Protein AF-A0AA38CEC5-F1 (afdb_monomer_lite)

Structure (mmCIF, N/CA/C/O backbone):
data_AF-A0AA38CEC5-F1
#
_entry.id   AF-A0AA38CEC5-F1
#
loop_
_atom_site.group_PDB
_atom_site.id
_atom_site.type_symbol
_atom_site.label_atom_id
_atom_site.label_alt_id
_atom_site.label_comp_id
_atom_site.label_asym_id
_atom_site.label_entity_id
_atom_site.label_seq_id
_atom_site.pdbx_PDB_ins_code
_atom_site.Cartn_x
_atom_site.Cartn_y
_atom_site.Cartn_z
_atom_site.occupancy
_atom_site.B_iso_or_equiv
_atom_site.auth_seq_id
_atom_site.auth_comp_id
_atom_site.auth_asym_id
_atom_site.auth_atom_id
_atom_site.pdbx_PDB_model_num
ATOM 1 N N . MET A 1 1 ? -9.043 10.518 5.855 1.00 79.19 1 MET A N 1
ATOM 2 C CA . MET A 1 1 ? -7.621 10.372 5.476 1.00 79.19 1 MET A CA 1
ATOM 3 C C . MET A 1 1 ? -6.834 10.606 6.743 1.00 79.19 1 MET A C 1
ATOM 5 O O . MET A 1 1 ? -7.098 11.610 7.385 1.00 79.19 1 MET A O 1
ATOM 9 N N . TYR A 1 2 ? -5.972 9.669 7.119 1.00 93.94 2 TYR A N 1
ATOM 10 C CA . TYR A 1 2 ? -5.159 9.765 8.330 1.00 93.94 2 TYR A CA 1
ATOM 11 C C . TYR A 1 2 ? -3.920 10.612 8.050 1.00 93.94 2 TYR A C 1
ATOM 13 O O . TYR A 1 2 ? -3.300 10.442 6.995 1.00 93.94 2 TYR A O 1
ATOM 21 N N . ALA A 1 3 ? -3.591 11.534 8.951 1.00 95.56 3 ALA A N 1
ATOM 22 C CA . ALA A 1 3 ? -2.405 12.380 8.836 1.00 95.56 3 ALA A CA 1
ATOM 23 C C . ALA A 1 3 ? -1.192 11.756 9.538 1.00 95.56 3 ALA A C 1
ATOM 25 O O . ALA A 1 3 ? -0.053 12.025 9.152 1.00 95.56 3 ALA A O 1
ATOM 26 N N . THR A 1 4 ? -1.433 10.899 10.533 1.00 97.38 4 THR A N 1
ATOM 27 C CA . THR A 1 4 ? -0.392 10.213 11.301 1.00 97.38 4 THR A CA 1
ATOM 28 C C . THR A 1 4 ? -0.690 8.723 11.465 1.00 97.38 4 THR A C 1
ATOM 30 O O . THR A 1 4 ? -1.801 8.248 11.208 1.00 97.38 4 THR A O 1
ATOM 33 N N . MET A 1 5 ? 0.321 7.962 11.887 1.00 96.31 5 MET A N 1
ATOM 34 C CA . MET A 1 5 ? 0.153 6.535 12.171 1.00 96.31 5 MET A CA 1
ATOM 35 C C . MET A 1 5 ? -0.630 6.298 13.464 1.00 96.31 5 MET A C 1
ATOM 37 O O . MET A 1 5 ? -1.316 5.284 13.584 1.00 96.31 5 MET A O 1
ATOM 41 N N . GLU A 1 6 ? -0.562 7.231 14.409 1.00 98.00 6 GLU A N 1
ATOM 42 C CA . GLU A 1 6 ? -1.252 7.169 15.694 1.00 98.00 6 GLU A CA 1
ATOM 43 C C . GLU A 1 6 ? -2.773 7.258 15.512 1.00 98.00 6 GLU A C 1
ATOM 45 O O . GLU A 1 6 ? -3.504 6.470 16.111 1.00 98.00 6 GLU A O 1
ATOM 50 N N . GLU A 1 7 ? -3.255 8.150 14.638 1.00 97.81 7 GLU A N 1
ATOM 51 C CA . GLU A 1 7 ? -4.685 8.263 14.313 1.00 97.81 7 GLU A CA 1
ATOM 52 C C . GLU A 1 7 ? -5.214 6.968 13.680 1.00 97.81 7 GLU A C 1
ATOM 54 O O . GLU A 1 7 ? -6.241 6.435 14.096 1.00 97.81 7 GLU A O 1
ATOM 59 N N . LEU A 1 8 ? -4.472 6.422 12.709 1.00 96.88 8 LEU A N 1
ATOM 60 C CA . LEU A 1 8 ? -4.844 5.177 12.035 1.00 96.88 8 LEU A CA 1
ATOM 61 C C . LEU A 1 8 ? -4.865 3.989 13.003 1.00 96.88 8 LEU A C 1
ATOM 63 O O . LEU A 1 8 ? -5.772 3.161 12.941 1.00 96.88 8 LEU A O 1
ATOM 67 N N . SER A 1 9 ? -3.870 3.899 13.889 1.00 97.12 9 SER A N 1
ATOM 68 C CA . SER A 1 9 ? -3.773 2.812 14.871 1.00 97.12 9 SER A CA 1
ATOM 69 C C . SER A 1 9 ? -4.915 2.884 15.881 1.00 97.12 9 SER A C 1
ATOM 71 O O . SER A 1 9 ? -5.555 1.871 16.142 1.00 97.12 9 SER A O 1
ATOM 73 N N . THR A 1 10 ? -5.241 4.087 16.363 1.00 98.06 10 THR A N 1
ATOM 74 C CA . THR A 1 10 ? -6.338 4.315 17.319 1.00 98.06 10 THR A CA 1
ATOM 75 C C . THR A 1 10 ? -7.690 3.873 16.749 1.00 98.06 10 THR A C 1
ATOM 77 O O . THR A 1 10 ? -8.448 3.152 17.406 1.00 98.06 10 THR A O 1
ATOM 80 N N . ASP A 1 11 ? -7.997 4.243 15.504 1.00 97.88 11 ASP A N 1
ATOM 81 C CA . ASP A 1 11 ? -9.250 3.842 14.855 1.00 97.88 11 ASP A CA 1
ATOM 82 C C . ASP A 1 11 ? -9.298 2.337 14.559 1.00 97.88 11 ASP A C 1
ATOM 84 O O . ASP A 1 11 ? -10.357 1.713 14.646 1.00 97.88 11 ASP A O 1
ATOM 88 N N . TYR A 1 12 ? -8.158 1.730 14.224 1.00 97.19 12 TYR A N 1
ATOM 89 C CA . TYR A 1 12 ? -8.079 0.292 13.981 1.00 97.19 12 TYR A CA 1
ATOM 90 C C . TYR A 1 12 ? -8.272 -0.523 15.266 1.00 97.19 12 TYR A C 1
ATOM 92 O O . TYR A 1 12 ? -9.055 -1.471 15.285 1.00 97.19 12 TYR A O 1
ATOM 100 N N . GLU A 1 13 ? -7.597 -0.140 16.352 1.00 97.38 13 GLU A N 1
ATOM 101 C CA . GLU A 1 13 ? -7.683 -0.812 17.655 1.00 97.38 13 GLU A CA 1
ATOM 102 C C . GLU A 1 13 ? -9.068 -0.675 18.292 1.00 97.38 13 GLU A C 1
ATOM 104 O O . GLU A 1 13 ? -9.569 -1.624 18.895 1.00 97.38 13 GLU A O 1
ATOM 109 N N . SER A 1 14 ? -9.717 0.480 18.120 1.00 97.62 14 SER A N 1
ATOM 110 C CA . SER A 1 14 ? -11.089 0.704 18.594 1.00 97.62 14 SER A CA 1
ATOM 111 C C . SER A 1 14 ? -12.157 -0.004 17.750 1.00 97.62 14 SER A C 1
ATOM 113 O O . SER A 1 14 ? -13.316 -0.074 18.161 1.00 97.62 14 SER A O 1
ATOM 115 N N . GLY A 1 15 ? -11.792 -0.535 16.578 1.00 96.75 15 GLY A N 1
ATOM 116 C CA . GLY A 1 15 ? -12.713 -1.164 15.629 1.00 96.75 15 GLY A CA 1
ATOM 117 C C . GLY A 1 15 ? -13.521 -0.178 14.779 1.00 96.75 15 GLY A C 1
ATOM 118 O O . GLY A 1 15 ? -14.345 -0.615 13.975 1.00 96.75 15 GLY A O 1
ATOM 119 N N . ALA A 1 16 ? -13.278 1.130 14.914 1.00 97.31 16 ALA A N 1
ATOM 120 C CA . ALA A 1 16 ? -13.858 2.156 14.049 1.00 97.31 16 ALA A CA 1
ATOM 121 C C . ALA A 1 16 ? -13.383 2.016 12.590 1.00 97.31 16 ALA A C 1
ATOM 123 O O . ALA A 1 16 ? -14.132 2.315 11.660 1.00 97.31 16 ALA A O 1
ATOM 124 N N . LEU A 1 17 ? -12.162 1.508 12.388 1.00 96.69 17 LEU A N 1
ATOM 125 C CA . LEU A 1 17 ? -11.603 1.159 11.085 1.00 96.69 17 LEU A CA 1
ATOM 126 C C . LEU A 1 17 ? -11.578 -0.362 10.898 1.00 96.69 17 LEU A C 1
ATOM 128 O O . LEU A 1 17 ? -10.801 -1.081 11.527 1.00 96.69 17 LEU A O 1
ATOM 132 N N . HIS A 1 18 ? -12.405 -0.863 9.981 1.00 96.31 18 HIS A N 1
ATOM 133 C CA . HIS A 1 18 ? -12.550 -2.298 9.775 1.00 96.31 18 HIS A CA 1
ATOM 134 C C . HIS A 1 18 ? -11.369 -2.891 8.971 1.00 96.31 18 HIS A C 1
ATOM 136 O O . HIS A 1 18 ? -10.953 -2.325 7.953 1.00 96.31 18 HIS A O 1
ATOM 142 N N . PRO A 1 19 ? -10.851 -4.088 9.320 1.00 93.44 19 PRO A N 1
ATOM 143 C CA . PRO A 1 19 ? -9.736 -4.713 8.595 1.00 93.44 19 PRO A CA 1
ATOM 144 C C . PRO A 1 19 ? -9.982 -4.934 7.096 1.00 93.44 19 PRO A C 1
ATOM 146 O O . PRO A 1 19 ? -9.032 -4.954 6.306 1.00 93.44 19 PRO A O 1
ATOM 149 N N . ALA A 1 20 ? -11.247 -5.105 6.695 1.00 96.25 20 ALA A N 1
ATOM 150 C CA . ALA A 1 20 ? -11.628 -5.245 5.288 1.00 96.25 20 ALA A CA 1
ATOM 151 C C . ALA A 1 20 ? -11.437 -3.955 4.475 1.00 96.25 20 ALA A C 1
ATOM 153 O O . ALA A 1 20 ? -11.277 -4.054 3.264 1.00 96.25 20 ALA A O 1
ATOM 154 N N . ASP A 1 21 ? -11.376 -2.787 5.119 1.00 95.06 21 ASP A N 1
ATOM 155 C CA . ASP A 1 21 ? -11.105 -1.506 4.459 1.00 95.06 21 ASP A CA 1
ATOM 156 C C . ASP A 1 21 ? -9.600 -1.203 4.420 1.00 95.06 21 ASP A C 1
ATOM 158 O O . ASP A 1 21 ? -9.088 -0.640 3.445 1.00 95.06 21 ASP A O 1
ATOM 162 N N . VAL A 1 22 ? -8.857 -1.647 5.443 1.00 95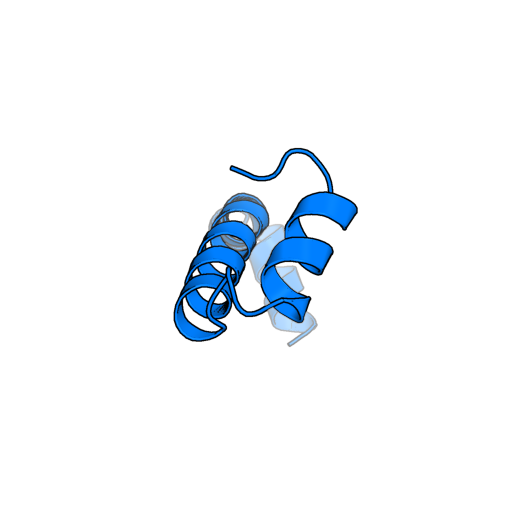.00 22 VAL A N 1
ATOM 163 C CA . VAL A 1 22 ? -7.402 -1.447 5.547 1.00 95.00 22 VAL A CA 1
ATOM 164 C C . VAL A 1 22 ? -6.650 -2.241 4.486 1.00 95.00 22 VAL A C 1
ATOM 166 O O . VAL A 1 22 ? -5.834 -1.677 3.756 1.00 95.00 22 VAL A O 1
ATOM 169 N N . LYS A 1 23 ? -6.916 -3.550 4.367 1.00 94.38 23 LYS A N 1
ATOM 170 C CA . LYS A 1 23 ? -6.138 -4.430 3.475 1.00 94.38 23 LYS A CA 1
ATOM 171 C C . LYS A 1 23 ? -6.181 -3.981 2.002 1.00 94.38 23 LYS A C 1
ATOM 173 O O . LYS A 1 23 ? -5.107 -3.900 1.391 1.00 94.38 23 LYS A O 1
ATOM 178 N N . PRO A 1 24 ? -7.347 -3.651 1.408 1.00 96.75 24 PRO A N 1
ATOM 179 C CA . PRO A 1 24 ? -7.412 -3.166 0.031 1.00 96.75 24 PRO A CA 1
ATOM 180 C C . PRO A 1 24 ? -6.777 -1.785 -0.133 1.00 96.75 24 PRO A C 1
ATOM 182 O O . PRO A 1 24 ? -6.052 -1.562 -1.105 1.00 96.75 24 PRO A O 1
ATOM 185 N N . SER A 1 25 ? -6.994 -0.876 0.822 1.00 96.06 25 SER A N 1
ATOM 186 C CA . SER A 1 25 ? -6.454 0.488 0.770 1.00 96.06 25 SER A CA 1
ATOM 187 C C . SER A 1 25 ? -4.927 0.497 0.836 1.00 96.06 25 SER A C 1
ATOM 189 O O . SER A 1 25 ? -4.276 1.134 0.005 1.00 96.06 25 SER A O 1
ATOM 191 N N . LEU A 1 26 ? -4.345 -0.290 1.746 1.00 96.06 26 LEU A N 1
ATOM 192 C CA . LEU A 1 26 ? -2.899 -0.467 1.857 1.00 96.06 26 LEU A CA 1
ATOM 193 C C . LEU A 1 26 ? -2.316 -1.099 0.589 1.00 96.06 26 LEU A C 1
ATOM 195 O O . LEU A 1 26 ? -1.335 -0.601 0.039 1.00 96.06 26 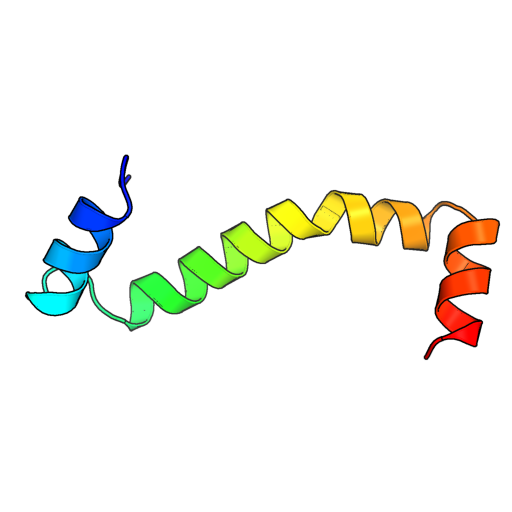LEU A O 1
ATOM 199 N N . SER A 1 27 ? -2.946 -2.159 0.080 1.00 97.50 27 SER A N 1
ATOM 200 C CA . SER A 1 27 ? -2.503 -2.821 -1.154 1.00 97.50 27 SER A CA 1
ATOM 201 C C . SER A 1 27 ? -2.516 -1.862 -2.346 1.00 97.50 27 SER A C 1
ATOM 203 O O . SER A 1 27 ? -1.588 -1.861 -3.156 1.00 97.50 27 SER A O 1
ATOM 205 N N . LYS A 1 28 ? -3.548 -1.017 -2.461 1.00 97.69 28 LYS A N 1
ATOM 206 C CA . LYS A 1 28 ? -3.645 0.007 -3.507 1.00 97.69 28 LYS A CA 1
ATOM 207 C C . LYS A 1 28 ? -2.516 1.032 -3.388 1.00 97.69 28 LYS A C 1
ATOM 209 O O . LYS A 1 28 ? -1.836 1.276 -4.383 1.00 97.69 28 LYS A O 1
ATOM 214 N N . ALA A 1 29 ? -2.282 1.570 -2.192 1.00 96.94 29 ALA A N 1
ATOM 215 C CA . ALA A 1 29 ? -1.223 2.547 -1.947 1.00 96.94 29 ALA A CA 1
ATOM 216 C C . ALA A 1 29 ? 0.170 1.969 -2.251 1.00 96.94 29 ALA A C 1
ATOM 218 O O . ALA A 1 29 ? 0.945 2.570 -2.994 1.00 96.94 29 ALA A O 1
ATOM 219 N N . LEU A 1 30 ? 0.464 0.755 -1.771 1.00 98.00 30 LEU A N 1
ATOM 220 C CA . LEU A 1 30 ? 1.729 0.071 -2.056 1.00 98.00 30 LEU A CA 1
ATOM 221 C C 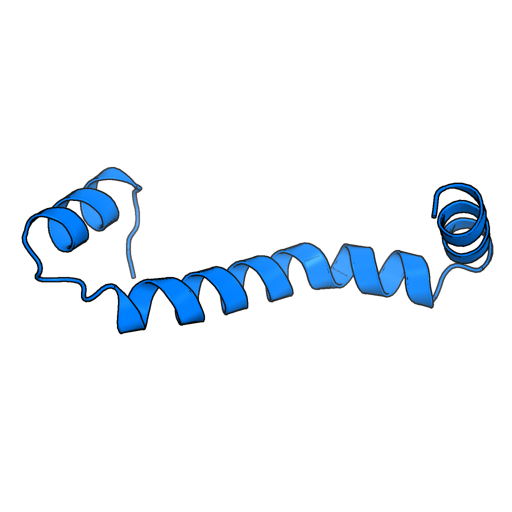. LEU A 1 30 ? 1.924 -0.175 -3.553 1.00 98.00 30 LEU A C 1
ATOM 223 O O . LEU A 1 30 ? 3.011 0.045 -4.083 1.00 98.00 30 LEU A O 1
ATOM 227 N N . ASN A 1 31 ? 0.875 -0.592 -4.265 1.00 98.19 31 ASN A N 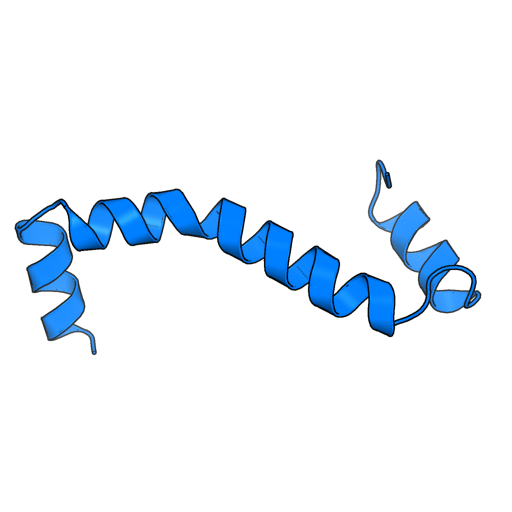1
ATOM 228 C CA . ASN A 1 31 ? 0.950 -0.780 -5.711 1.00 98.19 31 ASN A CA 1
ATOM 229 C C . ASN A 1 31 ? 1.250 0.523 -6.458 1.00 98.19 31 ASN A C 1
ATOM 231 O O . ASN A 1 31 ? 2.015 0.483 -7.417 1.00 98.19 31 ASN A O 1
ATOM 235 N N . GLN A 1 32 ? 0.691 1.651 -6.016 1.00 98.31 32 GLN A N 1
ATOM 236 C CA . GLN A 1 32 ? 0.980 2.966 -6.590 1.00 98.31 32 GLN A CA 1
ATOM 237 C C . GLN A 1 32 ? 2.428 3.392 -6.325 1.00 98.31 32 GLN A C 1
ATOM 239 O O . GLN A 1 32 ? 3.117 3.791 -7.260 1.0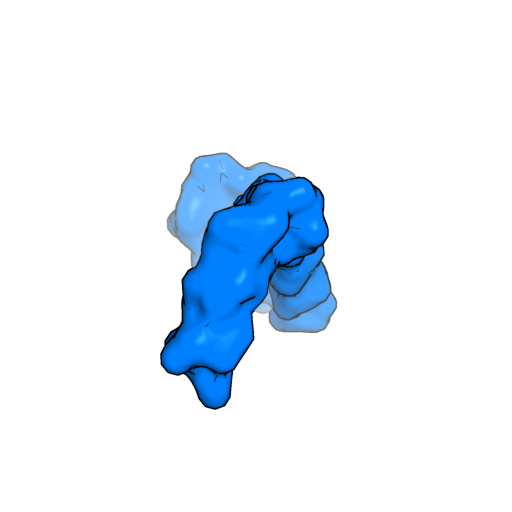0 98.31 32 GLN A O 1
ATOM 244 N N . ILE A 1 33 ? 2.916 3.234 -5.090 1.00 98.00 33 ILE A N 1
ATOM 245 C CA . ILE A 1 33 ? 4.304 3.552 -4.710 1.00 98.00 33 ILE A CA 1
ATOM 246 C C . ILE A 1 33 ? 5.304 2.713 -5.516 1.00 98.00 33 ILE A C 1
ATOM 248 O O . ILE A 1 33 ? 6.333 3.217 -5.957 1.00 98.00 33 ILE A O 1
ATOM 252 N N . LEU A 1 34 ? 4.999 1.433 -5.740 1.00 98.00 34 LEU A N 1
ATOM 253 C CA . LEU A 1 34 ? 5.872 0.517 -6.476 1.00 98.00 34 LEU A CA 1
ATOM 254 C C . LEU A 1 34 ? 5.751 0.646 -8.001 1.00 98.00 34 LEU A C 1
ATOM 256 O O . LEU A 1 34 ? 6.571 0.071 -8.721 1.00 98.00 34 LEU A O 1
ATOM 260 N N . GLN A 1 35 ? 4.751 1.366 -8.517 1.00 98.12 35 GLN A N 1
ATOM 261 C CA . GLN A 1 35 ? 4.501 1.451 -9.955 1.00 98.12 35 GLN A CA 1
ATOM 262 C C . GLN A 1 35 ? 5.680 2.052 -10.744 1.00 98.12 35 GLN A C 1
ATOM 264 O O . GLN A 1 35 ? 6.094 1.413 -11.711 1.00 98.12 35 GLN A O 1
ATOM 269 N N . PRO A 1 36 ? 6.322 3.160 -10.316 1.00 97.38 36 PRO A N 1
ATOM 270 C CA . PRO A 1 36 ? 7.477 3.715 -11.025 1.00 97.38 36 PRO A CA 1
ATOM 271 C C . PRO A 1 36 ? 8.654 2.737 -11.114 1.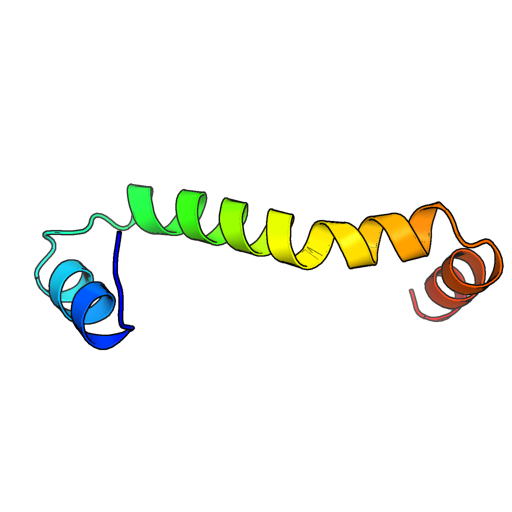00 97.38 36 PRO A C 1
ATOM 273 O O . PRO A 1 36 ? 9.334 2.665 -12.137 1.00 97.38 36 PRO A O 1
ATOM 276 N N . VAL A 1 37 ? 8.871 1.931 -10.068 1.00 96.56 37 VAL A N 1
ATOM 277 C CA . VAL A 1 37 ? 9.907 0.887 -10.061 1.00 96.56 37 VAL A CA 1
ATOM 278 C C . VAL A 1 37 ? 9.560 -0.194 -11.085 1.00 96.56 37 VAL A C 1
ATOM 280 O O . VAL A 1 37 ? 10.391 -0.553 -11.917 1.00 96.56 37 VAL A O 1
ATOM 283 N N . ARG A 1 38 ? 8.314 -0.683 -11.087 1.00 96.50 38 ARG A N 1
ATOM 284 C CA . ARG A 1 38 ? 7.843 -1.671 -12.073 1.00 96.50 38 ARG A CA 1
ATOM 285 C C . ARG A 1 38 ? 7.994 -1.156 -13.500 1.00 96.50 38 ARG A C 1
ATOM 287 O O . ARG A 1 38 ? 8.416 -1.915 -14.369 1.00 96.50 38 ARG A O 1
ATOM 294 N N . ASP A 1 39 ? 7.669 0.109 -13.733 1.00 96.62 39 ASP A N 1
ATOM 295 C CA . ASP A 1 39 ? 7.759 0.732 -15.050 1.00 96.62 39 ASP A CA 1
ATOM 296 C C . ASP A 1 39 ? 9.215 0.880 -15.500 1.00 96.62 39 ASP A C 1
ATOM 298 O O . ASP A 1 39 ? 9.537 0.518 -16.634 1.00 96.62 39 ASP A O 1
ATOM 302 N N . HIS A 1 40 ? 10.122 1.274 -14.598 1.00 95.44 40 HIS A N 1
ATOM 303 C CA . HIS A 1 40 ? 11.561 1.303 -14.870 1.00 95.44 40 HIS A CA 1
ATOM 304 C C . HIS A 1 40 ? 12.082 -0.068 -15.324 1.00 95.44 40 HIS A C 1
ATOM 306 O O . HIS A 1 40 ? 12.710 -0.178 -16.377 1.00 95.44 40 HIS A O 1
ATOM 312 N N . PHE A 1 41 ? 11.759 -1.135 -14.586 1.00 94.75 41 PHE A N 1
ATOM 313 C CA . PHE A 1 41 ? 12.183 -2.499 -14.922 1.00 94.75 41 PHE A CA 1
ATOM 314 C C . PHE A 1 41 ? 11.491 -3.088 -16.164 1.00 94.75 41 PHE A C 1
ATOM 316 O O . PHE A 1 41 ? 11.977 -4.070 -16.728 1.00 94.75 41 PHE A O 1
ATOM 323 N N . LYS A 1 42 ? 10.367 -2.517 -16.613 1.00 92.88 42 LYS A N 1
ATOM 324 C CA . LYS A 1 42 ? 9.708 -2.901 -17.872 1.00 92.88 42 LYS A CA 1
ATOM 325 C C . LYS A 1 42 ? 10.313 -2.194 -19.083 1.00 92.88 42 LYS A C 1
ATOM 327 O O . LYS A 1 42 ? 10.514 -2.846 -20.107 1.00 92.88 42 LYS A O 1
ATOM 332 N N . ALA A 1 43 ? 10.558 -0.888 -18.972 1.00 93.31 43 ALA A N 1
ATOM 333 C CA . ALA A 1 43 ? 10.946 -0.029 -20.090 1.00 93.31 43 ALA A CA 1
ATOM 334 C C . ALA A 1 43 ? 12.465 0.038 -20.317 1.00 93.31 43 ALA A C 1
ATOM 336 O O . ALA A 1 43 ? 12.907 0.188 -21.454 1.00 93.31 43 ALA A O 1
ATOM 337 N N . ASN A 1 44 ? 13.281 -0.088 -19.266 1.00 95.50 44 ASN A N 1
ATOM 338 C CA . ASN A 1 44 ? 14.735 -0.029 -19.386 1.00 95.50 44 ASN A CA 1
ATOM 339 C C . ASN A 1 44 ? 15.311 -1.424 -19.681 1.00 95.50 44 ASN A C 1
ATOM 341 O O . ASN A 1 44 ? 15.224 -2.330 -18.853 1.00 95.50 44 ASN A O 1
ATOM 345 N N . ALA A 1 45 ? 15.925 -1.591 -20.856 1.00 90.44 45 ALA A N 1
ATOM 346 C CA . ALA A 1 45 ? 16.478 -2.871 -21.302 1.00 90.44 45 ALA A CA 1
ATOM 347 C C . ALA A 1 45 ? 17.560 -3.426 -20.358 1.00 90.44 45 ALA A C 1
ATOM 349 O O . ALA A 1 45 ? 17.569 -4.625 -20.089 1.00 90.44 45 ALA A O 1
ATOM 350 N N . VAL A 1 46 ? 18.419 -2.561 -19.808 1.00 93.25 46 VAL A N 1
ATOM 351 C CA . VAL A 1 46 ? 19.473 -2.953 -18.859 1.00 93.25 46 VAL A CA 1
ATOM 352 C C . VAL A 1 46 ? 18.856 -3.400 -17.537 1.00 93.25 46 VAL A C 1
ATOM 354 O O . VAL A 1 46 ? 19.175 -4.480 -17.046 1.00 93.25 46 VAL A O 1
ATOM 357 N N . ALA A 1 47 ? 17.923 -2.620 -16.985 1.00 90.62 47 ALA A N 1
ATOM 358 C CA . ALA A 1 47 ? 17.240 -2.971 -15.739 1.00 90.62 47 ALA A CA 1
ATOM 359 C C . ALA A 1 47 ? 16.445 -4.279 -15.880 1.00 90.62 47 ALA A C 1
ATOM 361 O O . ALA A 1 47 ? 16.495 -5.145 -15.006 1.00 90.62 47 ALA A O 1
ATOM 362 N N . LYS A 1 48 ? 15.758 -4.462 -17.012 1.00 90.00 48 LYS A N 1
ATOM 363 C CA . LYS A 1 48 ? 15.021 -5.687 -17.334 1.00 90.00 48 LYS A CA 1
ATOM 364 C C . LYS A 1 48 ? 15.931 -6.913 -17.366 1.00 90.00 48 LYS A C 1
ATOM 366 O O . LYS A 1 48 ? 15.537 -7.969 -16.875 1.00 90.00 48 LYS A O 1
ATOM 371 N N . ASP A 1 49 ? 17.127 -6.786 -17.935 1.00 91.94 49 ASP A N 1
ATOM 372 C CA . ASP A 1 49 ? 18.101 -7.876 -17.980 1.00 91.94 49 ASP A CA 1
ATOM 373 C C . ASP A 1 49 ? 18.721 -8.164 -16.612 1.00 91.94 49 ASP A C 1
ATOM 375 O O . ASP A 1 49 ? 18.872 -9.331 -16.254 1.00 91.94 49 ASP A O 1
ATOM 379 N N . LEU A 1 50 ? 18.995 -7.131 -15.809 1.00 91.31 50 LEU A N 1
ATOM 380 C CA . LEU A 1 50 ? 19.417 -7.301 -14.417 1.00 91.31 50 LEU A CA 1
ATOM 381 C C . LEU A 1 50 ? 18.370 -8.077 -13.609 1.00 91.31 50 LEU A C 1
ATOM 383 O O . LEU A 1 50 ? 18.723 -9.026 -12.915 1.00 91.31 50 LEU A O 1
ATOM 387 N N . LEU A 1 51 ? 17.082 -7.747 -13.761 1.00 89.75 51 LEU A N 1
ATOM 388 C CA . LEU A 1 51 ? 15.997 -8.434 -13.057 1.00 89.75 51 LEU A CA 1
ATOM 389 C C . LEU A 1 51 ? 15.918 -9.933 -13.388 1.00 89.75 51 LEU A C 1
ATOM 391 O O . LEU A 1 51 ? 15.588 -10.724 -12.512 1.00 89.75 51 LEU A O 1
ATOM 395 N N . LYS A 1 52 ? 16.215 -10.343 -14.628 1.00 92.38 52 LYS A N 1
ATOM 396 C CA . LYS A 1 52 ? 16.225 -11.769 -15.008 1.00 92.38 52 LYS A CA 1
ATOM 397 C C . LYS A 1 52 ? 17.345 -12.556 -14.330 1.00 92.38 52 LYS A C 1
ATOM 399 O O . LYS A 1 52 ? 17.201 -13.756 -14.165 1.00 92.38 52 LYS A O 1
ATOM 404 N N . ARG A 1 53 ? 18.462 -11.904 -13.998 1.00 92.06 53 ARG A N 1
ATOM 405 C CA . ARG A 1 53 ? 19.643 -12.557 -13.408 1.00 92.06 53 ARG A CA 1
ATOM 406 C C . ARG A 1 53 ? 19.519 -12.777 -11.901 1.00 92.06 53 ARG A C 1
ATOM 408 O O . ARG A 1 53 ? 20.272 -13.571 -11.355 1.00 92.06 53 ARG A O 1
ATOM 415 N N . VAL A 1 54 ? 18.622 -12.045 -11.242 1.00 90.19 54 VAL A N 1
ATOM 416 C CA . VAL A 1 54 ? 18.401 -12.099 -9.784 1.00 90.19 54 VAL A CA 1
ATOM 417 C C . VAL A 1 54 ? 17.104 -12.814 -9.391 1.00 90.19 54 VAL A C 1
ATOM 419 O O . VAL A 1 54 ? 16.810 -12.917 -8.203 1.00 90.19 54 VAL A O 1
ATOM 422 N N . LYS A 1 55 ? 16.313 -13.257 -10.373 1.00 78.00 55 LYS A N 1
ATOM 423 C CA . LYS A 1 55 ? 15.139 -14.117 -10.182 1.00 78.00 55 LYS A CA 1
ATOM 424 C C . LYS A 1 55 ? 15.538 -15.578 -10.288 1.00 78.00 55 LYS A C 1
ATOM 426 O O . LYS A 1 55 ? 14.910 -16.374 -9.561 1.00 78.00 55 LYS A O 1
#

pLDDT: mean 94.91, std 4.01, range [78.0, 98.31]

Organism: Taxus chinensis (NCBI:txid29808)

Sequence (55 aa):
MYATMEELSTDYESGALHPADVKPSLSKALNQILQPVRDHFKANAVAKDLLKRVK

Secondary structure (DSSP, 8-state):
--SSHHHHHHHHHTTSS-HHHHHHHHHHHHHHHHHHHHHHHHH-HHHHHHHHH--

Foldseek 3Di:
DDPDPVVVVVCVVVCVDPPVNVVVVVVVVVCVVCVVVVVCCVPPPVSVVVVVVVD

Radius of gyration: 17.11 Å; chains: 1; bounding box: 34×26×40 Å

InterPro domains:
  IPR014729 Rossmann-like alpha/beta/alpha sandwich fold [G3DSA:3.40.50.620] (1-55)
  IPR050489 Tyrosine--tRNA ligase [PTHR46264] (2-55)